Protein AF-A0A1H9IJV4-F1 (afdb_monomer)

Radius of gyration: 13.91 Å; Cα contacts (8 Å, |Δi|>4): 105; chains: 1; bounding box: 34×21×38 Å

Sequence (81 aa):
MKIRKANYSDTEGIAKVHVDSWRTTYKGIIPNNFLENLSYQKRNDLWVRNLSEENSYTFVAENYEGSIVGFISGNCNPGNL

pLDDT: mean 93.98, std 9.63, range [49.28, 98.62]

InterPro domains:
  IPR016181 Acyl-CoA N-acyltransferase [SSF55729] (1-77)

Secondary structure (DSSP, 8-state):
-EEEE--GGGHHHHHHHHHHHHHHHTBTTB-HHHHHT--HHHHHHHHHHHHH-TTEEEEEEE-TTS-EEEEEEEE--TT--

Solvent-accessible surface area (backbone atoms only — not comparable to full-atom values): 4724 Å² total; per-residue (Å²): 111,47,78,46,77,59,56,82,88,44,22,60,36,51,15,45,44,52,50,55,49,48,44,61,75,37,56,91,78,48,62,62,73,60,49,68,66,57,48,50,67,66,36,20,60,48,39,54,52,52,72,67,39,90,51,45,50,44,34,31,33,28,48,89,87,72,45,51,75,44,70,50,75,50,68,69,70,88,87,82,124

Structure (mmCIF, N/CA/C/O backbone):
data_AF-A0A1H9IJV4-F1
#
_entry.id   AF-A0A1H9IJV4-F1
#
loop_
_atom_site.group_PDB
_atom_site.id
_atom_site.type_symbol
_atom_site.label_atom_id
_atom_site.label_alt_id
_atom_site.label_comp_id
_atom_site.label_asym_id
_atom_site.label_entity_id
_atom_site.label_seq_id
_atom_site.pdbx_PDB_ins_code
_atom_site.Cartn_x
_atom_site.Cartn_y
_atom_site.Cartn_z
_atom_site.occupancy
_atom_site.B_iso_or_equiv
_atom_site.auth_seq_id
_atom_site.auth_comp_id
_atom_site.auth_asym_id
_atom_site.auth_atom_id
_atom_site.pdbx_PDB_model_num
ATOM 1 N N . MET A 1 1 ? 14.867 11.145 -1.331 1.00 90.12 1 MET A N 1
ATOM 2 C CA . MET A 1 1 ? 13.478 10.683 -1.489 1.00 90.12 1 MET A CA 1
ATOM 3 C C . MET A 1 1 ? 13.209 10.562 -2.972 1.00 90.12 1 MET A C 1
ATOM 5 O O . MET A 1 1 ? 13.562 11.483 -3.704 1.00 90.12 1 MET A O 1
ATOM 9 N N . LYS A 1 2 ? 12.671 9.428 -3.421 1.00 96.81 2 LYS A N 1
ATOM 10 C CA . LYS A 1 2 ? 12.445 9.142 -4.843 1.00 96.81 2 LYS A CA 1
ATOM 11 C C . LYS A 1 2 ? 11.025 8.632 -5.050 1.00 96.81 2 LYS A C 1
ATOM 13 O O . LYS A 1 2 ? 10.560 7.802 -4.278 1.00 96.81 2 LYS A O 1
ATOM 18 N N . ILE A 1 3 ? 10.369 9.104 -6.107 1.00 98.25 3 ILE A N 1
ATOM 19 C CA . ILE A 1 3 ? 9.114 8.530 -6.600 1.00 98.25 3 ILE A CA 1
ATOM 20 C C . ILE A 1 3 ? 9.446 7.663 -7.812 1.00 98.25 3 ILE A C 1
ATOM 22 O O . ILE A 1 3 ? 10.198 8.088 -8.692 1.00 98.25 3 ILE A O 1
ATOM 26 N N . ARG A 1 4 ? 8.927 6.436 -7.853 1.00 97.88 4 ARG A N 1
ATOM 27 C CA . ARG A 1 4 ? 9.146 5.502 -8.967 1.00 97.88 4 ARG A CA 1
ATOM 28 C C . ARG A 1 4 ? 7.966 4.557 -9.146 1.00 97.88 4 ARG A C 1
ATOM 30 O O . ARG A 1 4 ? 7.157 4.398 -8.234 1.00 97.88 4 ARG A O 1
ATOM 37 N N . LYS A 1 5 ? 7.888 3.915 -10.314 1.00 96.94 5 LYS A N 1
ATOM 38 C CA . LYS A 1 5 ? 6.930 2.829 -10.549 1.00 96.94 5 LYS A CA 1
ATOM 39 C C . LYS A 1 5 ? 7.170 1.714 -9.523 1.00 96.94 5 LYS A C 1
ATOM 41 O O . LYS A 1 5 ? 8.326 1.386 -9.227 1.00 96.94 5 LYS A O 1
ATOM 46 N N . ALA A 1 6 ? 6.081 1.188 -8.975 1.00 97.50 6 ALA A N 1
ATOM 47 C CA . ALA A 1 6 ? 6.125 0.049 -8.074 1.00 97.50 6 ALA A CA 1
ATOM 48 C C . ALA A 1 6 ? 6.537 -1.218 -8.834 1.00 97.50 6 ALA A C 1
ATOM 50 O O . ALA A 1 6 ? 6.225 -1.383 -10.016 1.00 97.50 6 ALA A O 1
ATOM 51 N N . ASN A 1 7 ? 7.220 -2.119 -8.145 1.00 95.56 7 ASN A N 1
ATOM 52 C CA . ASN A 1 7 ? 7.505 -3.469 -8.602 1.00 95.56 7 ASN A CA 1
ATOM 53 C C . ASN A 1 7 ? 7.129 -4.479 -7.500 1.00 95.56 7 ASN A C 1
ATOM 55 O O . ASN A 1 7 ? 6.748 -4.096 -6.393 1.00 95.56 7 ASN A O 1
ATOM 59 N N . TYR A 1 8 ? 7.229 -5.775 -7.798 1.00 96.12 8 TYR A N 1
ATOM 60 C CA . TYR A 1 8 ? 6.796 -6.826 -6.875 1.00 96.12 8 TYR A CA 1
ATOM 61 C C . TYR A 1 8 ? 7.538 -6.843 -5.532 1.00 96.12 8 TYR A C 1
ATOM 63 O O . TYR A 1 8 ? 6.941 -7.252 -4.545 1.00 96.12 8 TYR A O 1
ATOM 71 N N . SER A 1 9 ? 8.790 -6.377 -5.442 1.00 96.88 9 SER A N 1
ATOM 72 C CA . SER A 1 9 ? 9.485 -6.312 -4.148 1.00 96.88 9 SER A CA 1
ATOM 73 C C . SER A 1 9 ? 8.963 -5.196 -3.241 1.00 96.88 9 SER A C 1
ATOM 75 O O . SER A 1 9 ? 9.289 -5.169 -2.060 1.00 96.88 9 SER A O 1
ATOM 77 N N . ASP A 1 10 ? 8.152 -4.271 -3.763 1.00 97.88 10 ASP A N 1
ATOM 78 C CA . ASP A 1 10 ? 7.592 -3.172 -2.974 1.00 97.88 10 ASP A CA 1
ATOM 79 C C . ASP A 1 10 ? 6.302 -3.564 -2.235 1.00 97.88 10 ASP A C 1
ATOM 81 O O . ASP A 1 10 ? 5.850 -2.813 -1.368 1.00 97.88 10 ASP A O 1
ATOM 85 N N . THR A 1 11 ? 5.678 -4.703 -2.562 1.00 97.94 11 THR A N 1
ATOM 86 C CA . THR A 1 11 ? 4.318 -5.042 -2.099 1.00 97.94 11 THR A CA 1
ATOM 87 C C . THR A 1 11 ? 4.205 -5.117 -0.582 1.00 97.94 11 THR A C 1
ATOM 89 O O . THR A 1 11 ? 3.199 -4.672 -0.031 1.00 97.94 11 THR A O 1
ATOM 92 N N . GLU A 1 12 ? 5.243 -5.598 0.105 1.00 98.38 12 GLU A N 1
ATOM 93 C CA . GLU A 1 12 ? 5.273 -5.647 1.570 1.00 98.38 12 GLU A CA 1
ATOM 94 C C . GLU A 1 12 ? 5.297 -4.239 2.176 1.00 98.38 12 GLU A C 1
ATOM 96 O O . GLU A 1 12 ? 4.530 -3.932 3.094 1.00 98.38 12 GLU A O 1
ATOM 101 N N . GLY A 1 13 ? 6.122 -3.349 1.616 1.00 98.50 13 GLY A N 1
ATOM 102 C CA . GLY A 1 13 ? 6.196 -1.948 2.025 1.00 98.50 13 GLY A CA 1
ATOM 103 C C . GLY A 1 13 ? 4.882 -1.206 1.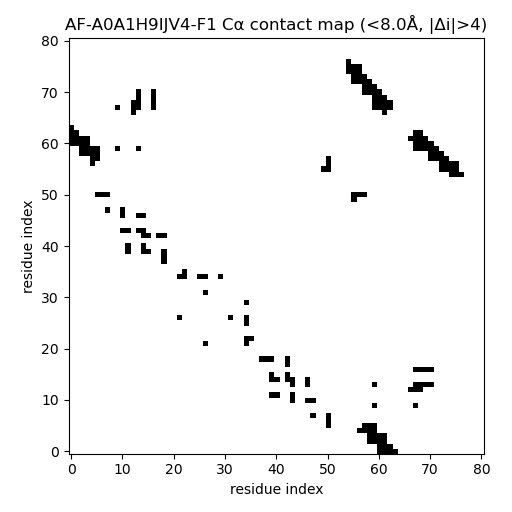772 1.00 98.50 13 GLY A C 1
ATOM 104 O O . GLY A 1 13 ? 4.373 -0.514 2.655 1.00 98.50 13 GLY A O 1
ATOM 105 N N . ILE A 1 14 ? 4.273 -1.416 0.603 1.00 98.50 14 ILE A N 1
ATOM 106 C CA . ILE A 1 14 ? 2.958 -0.863 0.256 1.00 98.50 14 ILE A CA 1
ATOM 107 C C . ILE A 1 14 ? 1.882 -1.384 1.222 1.00 98.50 14 ILE A C 1
ATOM 109 O O . ILE A 1 14 ? 1.068 -0.606 1.723 1.00 98.50 14 ILE A O 1
ATOM 113 N N . ALA A 1 15 ? 1.875 -2.685 1.520 1.00 98.56 15 ALA A N 1
ATOM 114 C CA . ALA A 1 15 ? 0.921 -3.297 2.440 1.00 98.56 15 ALA A CA 1
ATOM 115 C C . ALA A 1 15 ? 1.037 -2.724 3.855 1.00 98.56 15 ALA A C 1
ATOM 117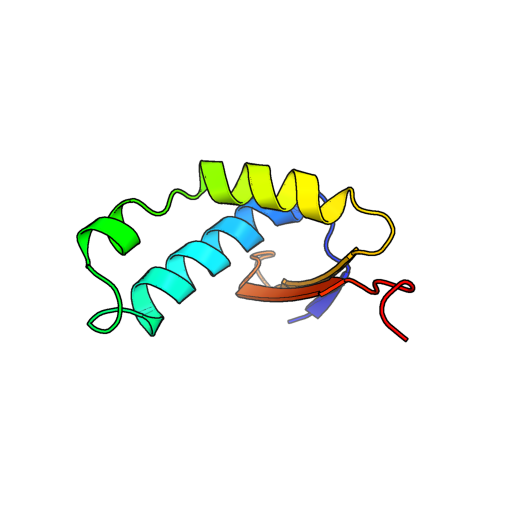 O O . ALA A 1 15 ? 0.013 -2.442 4.486 1.00 98.56 15 ALA A O 1
ATOM 118 N N . LYS A 1 16 ? 2.268 -2.509 4.332 1.00 98.56 16 LYS A N 1
ATOM 119 C CA . LYS A 1 16 ? 2.531 -1.863 5.616 1.00 98.56 16 LYS A CA 1
ATOM 120 C C . LYS A 1 16 ? 1.978 -0.442 5.649 1.00 98.56 16 LYS A C 1
ATOM 122 O O . LYS A 1 16 ? 1.158 -0.146 6.515 1.00 98.56 16 LYS A O 1
ATOM 127 N N . VAL A 1 17 ? 2.357 0.394 4.678 1.00 98.50 17 VAL A N 1
ATOM 128 C CA . VAL A 1 17 ? 1.868 1.778 4.574 1.00 98.50 17 VAL A CA 1
ATOM 129 C C . VAL A 1 17 ? 0.341 1.807 4.524 1.00 98.50 17 VAL A C 1
ATOM 131 O O . VAL A 1 17 ? -0.279 2.545 5.279 1.00 98.50 17 VAL A O 1
ATOM 134 N N . HIS A 1 18 ? -0.288 0.953 3.711 1.00 98.25 18 HIS A N 1
ATOM 135 C CA . HIS A 1 18 ? -1.746 0.878 3.602 1.00 98.25 18 HIS A CA 1
ATOM 136 C C . HIS A 1 18 ? -2.408 0.604 4.961 1.00 98.25 18 HIS A C 1
ATOM 138 O O . HIS A 1 18 ? -3.320 1.329 5.361 1.00 98.25 18 HIS A O 1
ATOM 144 N N . VAL A 1 19 ? -1.979 -0.444 5.669 1.00 98.38 19 VAL A N 1
ATOM 145 C CA . VAL A 1 19 ? -2.586 -0.837 6.951 1.00 98.38 19 VAL A CA 1
ATOM 146 C C . VAL A 1 19 ? -2.337 0.219 8.030 1.00 98.38 19 VAL A C 1
ATOM 148 O O . VAL A 1 19 ? -3.273 0.570 8.751 1.00 98.38 19 VAL A O 1
ATOM 151 N N . ASP A 1 20 ? -1.118 0.752 8.122 1.00 98.31 20 ASP A N 1
ATOM 152 C CA . ASP A 1 20 ? -0.751 1.757 9.126 1.00 98.31 20 ASP A CA 1
ATOM 153 C C . ASP A 1 20 ? -1.509 3.073 8.908 1.00 98.31 20 ASP A C 1
ATOM 155 O O . ASP A 1 20 ? -2.074 3.633 9.855 1.00 98.31 20 ASP A O 1
ATOM 159 N N . SER A 1 21 ? -1.612 3.533 7.657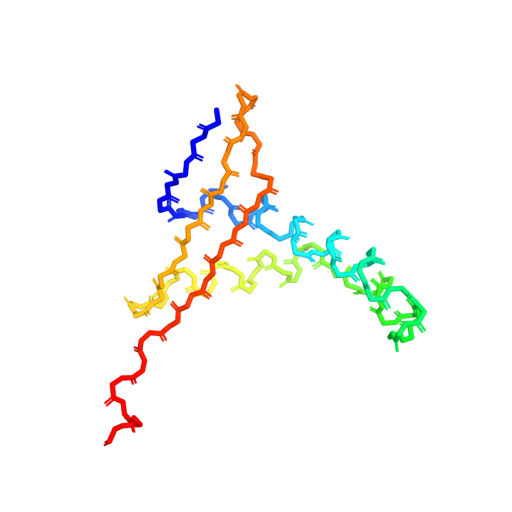 1.00 98.06 21 SER A N 1
ATOM 160 C CA . SER A 1 21 ? -2.426 4.698 7.304 1.00 98.06 21 SER A CA 1
ATOM 161 C C . SER A 1 21 ? -3.899 4.472 7.639 1.00 98.06 21 SER A C 1
ATOM 163 O O . SER A 1 21 ? -4.519 5.328 8.257 1.00 98.06 21 SER A O 1
ATOM 165 N N . TRP A 1 22 ? -4.472 3.305 7.334 1.00 98.12 22 TRP A N 1
ATOM 166 C CA . TRP A 1 22 ? -5.87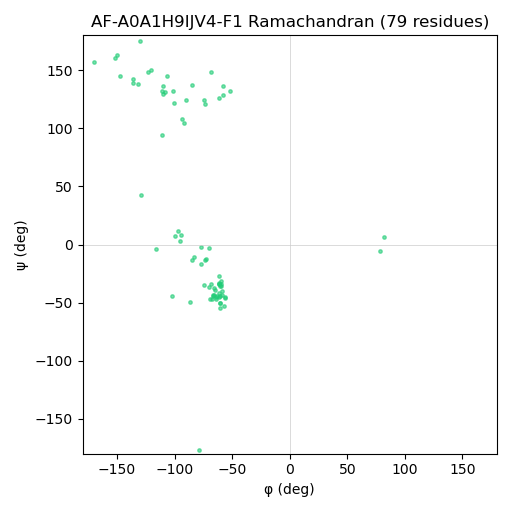8 3.042 7.660 1.00 98.12 22 TRP A CA 1
ATOM 167 C C . TRP A 1 22 ? -6.155 3.032 9.163 1.00 98.12 22 TRP A C 1
ATOM 169 O O . TRP A 1 22 ? -7.121 3.645 9.618 1.00 98.12 22 TRP A O 1
ATOM 179 N N . ARG A 1 23 ? -5.306 2.360 9.946 1.00 98.06 23 ARG A N 1
ATOM 180 C CA . ARG A 1 23 ? -5.450 2.285 11.407 1.00 98.06 23 ARG A CA 1
ATOM 181 C C . ARG A 1 23 ? -5.361 3.648 12.078 1.00 98.06 23 ARG A C 1
ATOM 183 O O . ARG A 1 23 ? -6.009 3.856 13.098 1.00 98.06 23 ARG A O 1
ATOM 190 N N . THR A 1 24 ? -4.553 4.553 11.535 1.00 97.50 24 THR A N 1
ATOM 191 C CA . THR A 1 24 ? -4.349 5.888 12.107 1.00 97.50 24 THR A CA 1
ATOM 192 C C . THR A 1 24 ? -5.393 6.884 11.612 1.00 97.50 24 THR A C 1
ATOM 194 O O . THR A 1 24 ? -6.033 7.538 12.430 1.00 97.50 24 THR A O 1
ATOM 197 N N . THR A 1 25 ? -5.622 6.965 10.300 1.00 97.81 25 THR A N 1
ATOM 198 C CA . THR A 1 25 ? -6.522 7.947 9.681 1.00 97.81 25 THR A CA 1
ATOM 199 C C . THR A 1 25 ? -7.994 7.685 9.993 1.00 97.81 25 THR A C 1
ATOM 201 O O . THR A 1 25 ? -8.746 8.634 10.191 1.00 97.81 25 THR A O 1
ATOM 204 N N . TYR A 1 26 ? -8.417 6.418 10.067 1.00 97.75 26 TYR A N 1
ATOM 205 C CA . TYR A 1 26 ? -9.827 6.064 10.275 1.00 97.75 26 TYR A CA 1
ATOM 206 C C . TYR A 1 26 ? -10.180 5.696 11.719 1.00 97.75 26 TYR A C 1
ATOM 208 O O . TYR A 1 26 ? -11.309 5.275 11.991 1.00 97.75 26 TYR A O 1
ATOM 216 N N . LYS A 1 27 ? -9.248 5.861 12.664 1.00 97.38 27 LYS A N 1
ATOM 217 C CA . LYS A 1 27 ? -9.513 5.640 14.089 1.00 97.38 27 LYS A CA 1
ATOM 218 C C . LYS A 1 27 ? -10.657 6.539 14.563 1.00 97.38 27 LYS A C 1
ATOM 220 O O . LYS A 1 27 ? -10.631 7.745 14.352 1.00 97.38 27 LYS A O 1
ATOM 225 N N . GLY A 1 28 ? -11.656 5.947 15.218 1.00 97.19 28 GLY A N 1
ATOM 226 C CA . GLY A 1 28 ? -12.848 6.668 15.684 1.00 97.19 28 GLY A CA 1
ATOM 227 C C . GLY A 1 28 ? -13.895 6.952 14.599 1.00 97.19 28 GLY A C 1
ATOM 228 O O . GLY A 1 28 ? -14.976 7.423 14.933 1.00 97.19 28 GLY A O 1
ATOM 229 N N . ILE A 1 29 ? -13.606 6.633 13.331 1.00 98.12 29 ILE A N 1
ATOM 230 C CA . ILE A 1 29 ? -14.559 6.695 12.211 1.00 98.12 29 ILE A CA 1
ATOM 231 C C . ILE A 1 29 ? -15.047 5.281 11.869 1.00 98.12 29 ILE A C 1
ATOM 233 O O . ILE A 1 29 ? -16.239 5.050 11.686 1.00 98.12 29 ILE A O 1
ATOM 237 N N . ILE A 1 30 ? -14.121 4.323 11.811 1.00 97.62 30 ILE A N 1
ATOM 238 C CA . ILE A 1 30 ? -14.385 2.905 11.542 1.00 97.62 30 ILE A CA 1
ATOM 239 C C . ILE A 1 30 ? -14.230 2.104 12.847 1.00 97.62 30 ILE A C 1
ATOM 241 O O . ILE A 1 30 ? -13.356 2.440 13.653 1.00 97.62 30 ILE A O 1
ATOM 245 N N . PRO A 1 31 ? -15.035 1.043 13.080 1.00 98.19 31 PRO A N 1
ATOM 246 C CA . PRO A 1 31 ? -14.913 0.207 14.272 1.00 98.19 31 PRO A CA 1
ATOM 247 C C . PRO A 1 31 ? -13.486 -0.300 14.510 1.00 98.19 31 PRO A C 1
ATOM 249 O O . PRO A 1 31 ? -12.840 -0.837 13.608 1.00 98.19 31 PR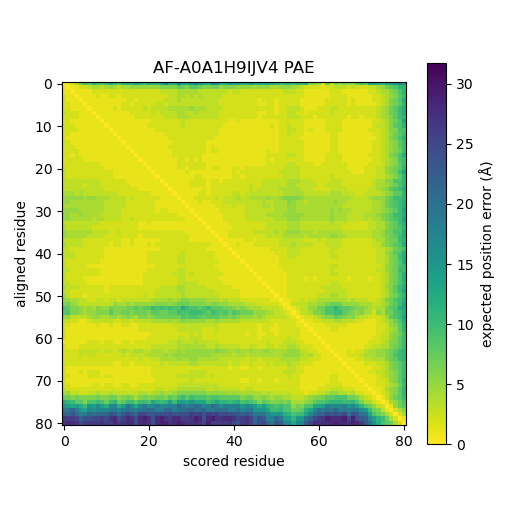O A O 1
ATOM 252 N N . ASN A 1 32 ? -13.006 -0.170 15.750 1.00 96.88 32 ASN A N 1
ATOM 253 C CA . ASN A 1 32 ? -11.629 -0.530 16.104 1.00 96.88 32 ASN A CA 1
ATOM 254 C C . ASN A 1 32 ? -11.317 -2.000 15.808 1.00 96.88 32 ASN A C 1
ATOM 256 O O . ASN A 1 32 ? -10.257 -2.294 15.266 1.00 96.88 32 ASN A O 1
ATOM 260 N N . ASN A 1 33 ? -12.261 -2.911 16.071 1.00 97.44 33 ASN A N 1
ATOM 261 C CA . ASN A 1 33 ? -12.085 -4.333 15.777 1.00 97.44 33 ASN A CA 1
ATOM 262 C C . ASN A 1 33 ? -11.828 -4.585 14.282 1.00 97.44 33 ASN A C 1
ATOM 264 O O . ASN A 1 33 ? -11.074 -5.487 13.932 1.00 97.44 33 ASN A O 1
ATOM 268 N N . PHE A 1 34 ? -12.420 -3.797 13.383 1.00 97.56 34 PHE A N 1
ATOM 269 C CA . PHE A 1 34 ? -12.148 -3.906 11.954 1.00 97.56 34 PHE A CA 1
ATOM 270 C C . PHE A 1 34 ? -10.725 -3.432 11.627 1.00 97.56 34 PHE A C 1
ATOM 272 O O . PHE A 1 34 ? -9.992 -4.133 10.930 1.00 97.56 34 PHE A O 1
ATOM 279 N N . LEU A 1 35 ? -10.312 -2.276 12.161 1.00 97.75 35 LEU A N 1
ATOM 280 C CA . LEU A 1 35 ? -8.979 -1.701 11.934 1.00 97.75 35 LEU A CA 1
ATOM 281 C C . LEU A 1 35 ? -7.853 -2.577 12.511 1.00 97.75 35 LEU A C 1
ATOM 283 O O . LEU A 1 35 ? -6.802 -2.741 11.886 1.00 97.75 35 LEU A O 1
ATOM 287 N N . GLU A 1 36 ? -8.067 -3.173 13.681 1.00 96.06 36 GLU A N 1
ATOM 288 C CA . GLU A 1 36 ? -7.125 -4.095 14.323 1.00 96.06 36 GLU A CA 1
ATOM 289 C C . GLU A 1 36 ? -6.958 -5.381 13.508 1.00 96.06 36 GLU A C 1
ATOM 291 O O . GLU A 1 36 ? -5.833 -5.850 13.329 1.00 96.06 36 GLU A O 1
ATOM 296 N N . ASN A 1 37 ? -8.045 -5.880 12.910 1.00 97.62 37 ASN A N 1
ATOM 297 C CA . ASN A 1 37 ? -8.042 -7.077 12.067 1.00 97.62 37 ASN A CA 1
ATOM 298 C C . ASN A 1 37 ? -7.491 -6.860 10.643 1.00 97.62 37 ASN A C 1
ATOM 300 O O . ASN A 1 37 ? -7.388 -7.822 9.872 1.00 97.62 37 ASN A O 1
ATOM 304 N N . LEU A 1 38 ? -7.107 -5.634 10.266 1.00 97.56 38 LEU A N 1
ATOM 305 C CA . LEU A 1 38 ? -6.354 -5.406 9.032 1.00 97.56 38 LEU A CA 1
ATOM 306 C C . LEU A 1 38 ? -5.010 -6.147 9.099 1.00 97.56 38 LEU A C 1
ATOM 308 O O . LEU A 1 38 ? -4.223 -5.969 10.024 1.00 97.56 38 LEU A O 1
ATOM 312 N N . SER A 1 39 ? -4.737 -6.977 8.094 1.00 98.12 39 SER A N 1
ATOM 313 C CA . SER A 1 39 ? -3.544 -7.825 8.041 1.00 98.12 39 SER A CA 1
ATOM 314 C C . SER A 1 39 ? -2.583 -7.338 6.966 1.00 98.12 39 SER A C 1
ATOM 316 O O . SER A 1 39 ? -2.979 -7.188 5.807 1.00 98.12 39 SER A O 1
ATOM 318 N N . TYR A 1 40 ? -1.311 -7.157 7.335 1.00 98.25 40 TYR A N 1
ATOM 319 C CA . TYR A 1 40 ? -0.249 -6.857 6.373 1.00 98.25 40 TYR A CA 1
ATOM 320 C C . TYR A 1 40 ? -0.133 -7.957 5.319 1.00 98.25 40 TYR A C 1
ATOM 322 O O . TYR A 1 40 ? -0.087 -7.644 4.140 1.00 98.25 40 TYR A O 1
ATOM 330 N N . GLN A 1 41 ? -0.183 -9.231 5.719 1.00 98.19 41 GLN A N 1
ATOM 331 C CA . GLN A 1 41 ? -0.099 -10.362 4.793 1.00 98.19 41 GLN A CA 1
ATOM 332 C C . GLN A 1 41 ? -1.240 -10.338 3.769 1.00 98.19 41 GLN A C 1
ATOM 334 O O . GLN A 1 41 ? -0.993 -10.343 2.569 1.00 98.19 41 GLN A O 1
ATOM 339 N N . LYS A 1 42 ? -2.494 -10.192 4.223 1.0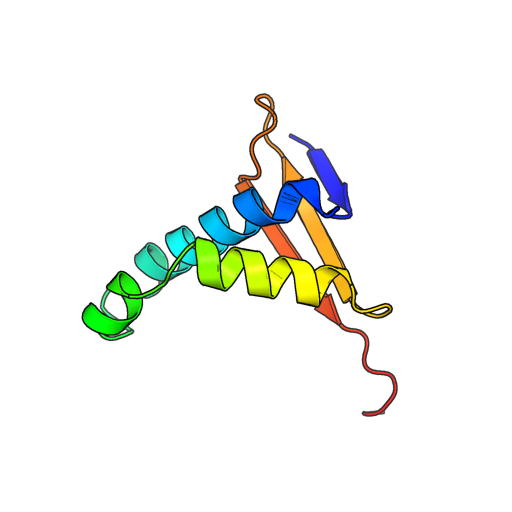0 97.81 42 LYS A N 1
ATOM 340 C CA . LYS A 1 42 ? -3.646 -10.115 3.305 1.00 97.81 42 LYS A CA 1
ATOM 341 C C . LYS A 1 42 ? -3.551 -8.917 2.356 1.00 97.81 42 LYS A C 1
ATOM 343 O O . LYS A 1 42 ? -4.019 -8.996 1.221 1.00 97.81 42 LYS A O 1
ATOM 348 N N . ARG A 1 43 ? -2.988 -7.792 2.815 1.00 97.75 43 ARG A N 1
ATOM 349 C CA . ARG A 1 43 ? -2.750 -6.622 1.958 1.00 97.75 43 ARG A CA 1
ATOM 350 C C . ARG A 1 43 ? -1.575 -6.822 1.011 1.00 97.75 43 ARG A C 1
ATOM 352 O O . ARG A 1 43 ? -1.684 -6.378 -0.123 1.00 97.75 43 ARG A O 1
ATOM 359 N N . ASN A 1 44 ? -0.526 -7.527 1.414 1.00 98.12 44 ASN A N 1
ATOM 360 C CA . ASN A 1 44 ? 0.570 -7.905 0.531 1.00 98.12 44 ASN A CA 1
ATOM 361 C C . ASN A 1 44 ? 0.055 -8.768 -0.626 1.00 98.12 44 ASN A C 1
ATOM 363 O O . ASN A 1 44 ? 0.249 -8.406 -1.781 1.00 98.12 44 ASN A O 1
ATOM 367 N N . ASP A 1 45 ? -0.714 -9.820 -0.331 1.00 97.69 45 ASP A N 1
ATOM 368 C CA . ASP A 1 45 ? -1.294 -10.702 -1.354 1.00 97.69 45 ASP A CA 1
ATOM 369 C C . ASP A 1 45 ? -2.219 -9.943 -2.317 1.00 97.69 45 ASP A C 1
ATOM 371 O O . ASP A 1 45 ? -2.281 -10.237 -3.511 1.00 97.69 45 ASP A O 1
ATOM 375 N N . LEU A 1 46 ? -2.952 -8.951 -1.802 1.00 96.00 46 LEU A N 1
ATOM 376 C CA . LEU A 1 46 ? -3.755 -8.054 -2.629 1.00 96.00 46 LEU A CA 1
ATOM 377 C C . LEU A 1 46 ? -2.874 -7.220 -3.565 1.00 96.00 46 LEU A C 1
ATOM 379 O O . LEU 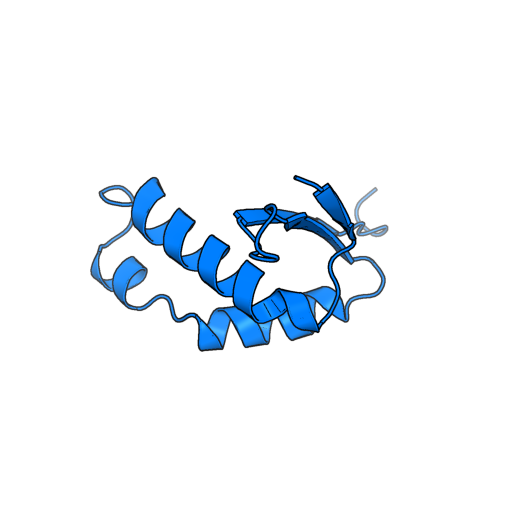A 1 46 ? -3.176 -7.138 -4.749 1.00 96.00 46 LEU A O 1
ATOM 383 N N . TRP A 1 47 ? -1.792 -6.626 -3.064 1.00 97.00 47 TRP A N 1
ATOM 384 C CA . TRP A 1 47 ? -0.904 -5.798 -3.880 1.00 97.00 47 TRP A CA 1
ATOM 385 C C . TRP A 1 47 ? -0.121 -6.597 -4.914 1.00 97.00 47 TRP A C 1
ATOM 387 O O . TRP A 1 47 ? 0.047 -6.111 -6.027 1.00 97.00 47 TRP A O 1
ATOM 397 N N . VAL A 1 48 ? 0.268 -7.836 -4.606 1.00 96.25 48 VAL A N 1
ATOM 398 C CA . VAL A 1 48 ? 0.837 -8.758 -5.599 1.00 96.25 48 VAL A CA 1
ATOM 399 C C . VAL A 1 48 ? -0.124 -8.934 -6.779 1.00 96.25 48 VAL A C 1
ATOM 401 O O . VAL A 1 48 ? 0.296 -8.823 -7.928 1.00 96.25 48 VAL A O 1
ATOM 404 N N . ARG A 1 49 ? -1.424 -9.131 -6.515 1.00 93.62 49 ARG A N 1
ATOM 405 C CA . ARG A 1 49 ? -2.440 -9.2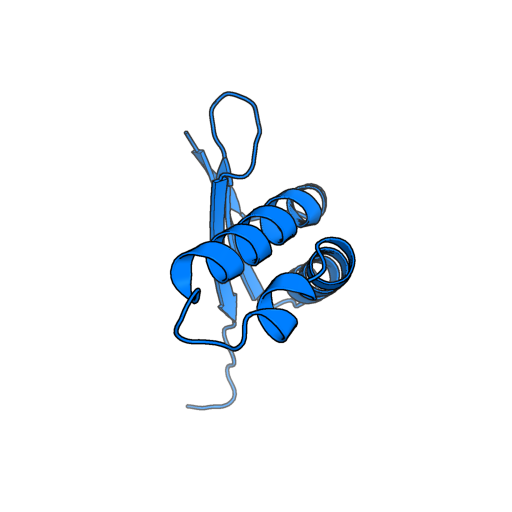26 -7.577 1.00 93.62 49 ARG A CA 1
ATOM 406 C C . ARG A 1 49 ? -2.643 -7.899 -8.308 1.00 93.62 49 ARG A C 1
ATOM 408 O O . ARG A 1 49 ? -2.600 -7.882 -9.532 1.00 93.62 49 ARG A O 1
ATOM 415 N N . ASN A 1 50 ? -2.782 -6.788 -7.588 1.00 92.81 50 ASN A N 1
ATOM 416 C CA . ASN A 1 50 ? -3.018 -5.477 -8.201 1.00 92.81 50 ASN A CA 1
ATOM 417 C C . ASN A 1 50 ? -1.864 -5.035 -9.116 1.00 92.81 50 ASN A C 1
ATOM 419 O O . ASN A 1 50 ? -2.101 -4.353 -10.107 1.00 92.81 50 ASN A O 1
ATOM 423 N N . LEU A 1 51 ? -0.617 -5.399 -8.795 1.00 93.94 51 LEU A N 1
ATOM 424 C CA . LEU A 1 51 ? 0.545 -5.098 -9.640 1.00 93.94 51 LEU A CA 1
ATOM 425 C C . LEU A 1 51 ? 0.661 -6.011 -10.869 1.00 93.94 51 LEU A C 1
ATOM 427 O O . LEU A 1 51 ? 1.392 -5.671 -11.797 1.00 93.94 51 LEU A O 1
ATOM 431 N N . SER A 1 52 ? -0.043 -7.147 -10.888 1.00 90.69 52 SER A N 1
ATOM 432 C CA . SER A 1 52 ? -0.113 -8.026 -12.064 1.00 90.69 52 SER A CA 1
ATOM 433 C C . SER A 1 52 ? -1.151 -7.592 -13.102 1.00 90.69 52 SER A C 1
ATOM 435 O O . SER A 1 52 ? -1.152 -8.112 -14.215 1.00 90.69 52 SER A O 1
ATOM 437 N N . GLU A 1 53 ? -2.025 -6.640 -12.769 1.00 89.56 53 GLU A N 1
ATOM 438 C CA . GLU A 1 53 ? -3.012 -6.104 -13.705 1.00 89.56 53 GLU A CA 1
ATOM 439 C C . GLU A 1 53 ? -2.337 -5.176 -14.726 1.00 89.56 53 GLU A C 1
ATOM 441 O O . GLU A 1 53 ? -1.707 -4.184 -14.360 1.00 89.56 53 GLU A O 1
ATOM 446 N N . GLU A 1 54 ? -2.503 -5.455 -16.022 1.00 84.19 54 GLU A N 1
ATOM 447 C CA . GLU A 1 54 ? -1.837 -4.702 -17.102 1.00 84.19 54 GLU A CA 1
ATOM 448 C C . GLU A 1 54 ? -2.181 -3.202 -17.112 1.00 84.19 54 GLU A C 1
ATOM 450 O O . GLU A 1 54 ? -1.337 -2.373 -17.453 1.00 84.19 54 GLU A O 1
ATOM 455 N N . ASN A 1 55 ? -3.397 -2.845 -16.689 1.00 86.06 55 ASN A N 1
ATOM 456 C CA . ASN A 1 55 ? -3.894 -1.465 -16.673 1.00 86.06 55 ASN A CA 1
ATOM 457 C C . ASN A 1 55 ? -3.749 -0.771 -15.309 1.00 86.06 55 ASN A C 1
ATOM 459 O O . ASN A 1 55 ? -4.343 0.291 -15.093 1.00 86.06 55 ASN A O 1
ATOM 463 N N . SER A 1 56 ? -2.990 -1.371 -14.389 1.00 87.12 56 SER A N 1
ATOM 464 C CA . SER A 1 56 ? -2.709 -0.811 -13.071 1.00 87.12 56 SER A CA 1
ATOM 465 C C . SER A 1 56 ? -1.454 0.059 -13.093 1.00 87.12 56 SER A C 1
ATOM 467 O O . SER A 1 56 ? -0.357 -0.354 -13.481 1.00 87.12 56 SER A O 1
ATOM 469 N N . TYR A 1 57 ? -1.617 1.303 -12.652 1.00 93.81 57 TYR A N 1
ATOM 470 C CA . TYR A 1 57 ? -0.550 2.283 -12.509 1.00 93.81 57 TYR A CA 1
ATOM 471 C C . TYR A 1 57 ? -0.311 2.544 -11.029 1.00 93.81 57 TYR A C 1
ATOM 473 O O . TYR A 1 57 ? -0.956 3.397 -10.416 1.00 93.81 57 TYR A O 1
ATOM 481 N N . THR A 1 58 ? 0.647 1.818 -10.458 1.00 96.88 58 THR A N 1
ATOM 482 C CA . THR A 1 58 ? 1.080 2.012 -9.073 1.00 96.88 58 THR A CA 1
ATOM 483 C C . THR A 1 58 ? 2.466 2.653 -9.013 1.00 96.88 58 THR A C 1
ATOM 485 O O . THR A 1 58 ? 3.416 2.206 -9.662 1.00 96.88 58 THR A O 1
ATOM 488 N N . PHE A 1 59 ? 2.595 3.695 -8.195 1.00 98.00 59 PHE A N 1
ATOM 489 C CA . PHE A 1 59 ? 3.855 4.370 -7.885 1.00 98.00 59 PHE A CA 1
ATOM 490 C C . PHE A 1 59 ? 4.091 4.367 -6.380 1.00 98.00 59 PHE A C 1
ATOM 492 O O . PHE A 1 59 ? 3.145 4.438 -5.597 1.00 98.00 59 PHE A O 1
ATOM 499 N N . VAL A 1 60 ? 5.361 4.327 -5.986 1.00 98.62 60 VAL A N 1
ATOM 500 C CA . VAL A 1 60 ? 5.802 4.373 -4.590 1.00 98.62 60 VAL A CA 1
ATOM 501 C C . VAL A 1 60 ? 6.709 5.567 -4.336 1.00 98.62 60 VAL A C 1
ATOM 503 O O . VAL A 1 60 ? 7.448 6.001 -5.224 1.00 98.62 60 VAL A O 1
ATOM 506 N N . ALA A 1 61 ? 6.666 6.067 -3.105 1.00 98.62 61 ALA A N 1
ATOM 507 C CA . ALA A 1 61 ? 7.652 6.976 -2.545 1.00 98.62 61 ALA A CA 1
ATOM 508 C C . ALA A 1 61 ? 8.609 6.182 -1.646 1.00 98.62 61 ALA A C 1
ATOM 510 O O . ALA A 1 61 ? 8.183 5.547 -0.680 1.00 98.62 61 ALA A O 1
ATOM 511 N N . GLU A 1 62 ? 9.897 6.239 -1.965 1.00 98.44 62 GLU A N 1
ATOM 512 C CA . GLU A 1 62 ? 10.975 5.564 -1.244 1.00 98.44 62 GLU A CA 1
ATOM 513 C C . GLU A 1 62 ? 11.846 6.603 -0.521 1.00 98.44 62 GLU A C 1
ATOM 515 O O . GLU A 1 62 ? 12.238 7.637 -1.095 1.00 98.44 62 GLU A O 1
ATOM 520 N N . ASN A 1 63 ? 12.123 6.357 0.761 1.00 97.94 63 ASN A N 1
ATOM 521 C CA . ASN A 1 63 ? 13.013 7.197 1.560 1.00 97.94 63 ASN A CA 1
ATOM 522 C C . ASN A 1 63 ? 14.500 6.889 1.253 1.00 97.94 63 ASN A C 1
ATOM 524 O O . ASN A 1 63 ? 14.818 6.114 0.358 1.00 97.94 63 ASN A O 1
ATOM 528 N N . TYR A 1 64 ? 15.436 7.536 1.953 1.00 96.75 64 TYR A N 1
ATOM 529 C CA . TYR A 1 64 ? 16.877 7.317 1.728 1.00 96.75 64 TYR A CA 1
ATOM 530 C C . TYR A 1 64 ? 17.397 5.971 2.262 1.00 96.75 64 TYR A C 1
ATOM 532 O O . TYR A 1 64 ? 18.499 5.570 1.911 1.00 96.75 64 TYR A O 1
ATOM 540 N N . GLU A 1 65 ? 16.607 5.282 3.085 1.00 96.56 65 GLU A N 1
ATOM 541 C CA . GLU A 1 65 ? 16.928 3.982 3.691 1.00 96.56 65 GLU A CA 1
ATOM 542 C C . GLU A 1 65 ? 16.357 2.810 2.874 1.00 96.56 65 GLU A C 1
ATOM 544 O O . GLU A 1 65 ? 16.446 1.660 3.291 1.00 96.56 65 GLU A O 1
ATOM 549 N N . GLY A 1 66 ? 15.730 3.092 1.728 1.00 94.88 66 GLY A N 1
ATOM 550 C CA . GLY A 1 66 ? 15.101 2.085 0.875 1.00 94.88 66 GLY A CA 1
ATOM 551 C C . GLY A 1 66 ? 13.698 1.655 1.313 1.00 94.88 66 GLY A C 1
ATOM 552 O O . GLY A 1 66 ? 13.119 0.740 0.734 1.00 94.88 66 GLY A O 1
ATOM 553 N N . SER A 1 67 ? 13.120 2.306 2.325 1.00 97.62 67 SER A N 1
ATOM 554 C CA . SER A 1 67 ? 11.782 1.977 2.819 1.00 97.62 67 SER A CA 1
ATOM 555 C C . SER A 1 67 ? 10.693 2.677 2.011 1.00 97.62 67 SER A C 1
ATOM 557 O O . SER A 1 67 ? 10.777 3.877 1.724 1.00 97.62 67 SER A O 1
ATOM 559 N N . ILE A 1 68 ? 9.624 1.940 1.706 1.00 98.50 68 ILE A N 1
ATOM 560 C CA . ILE A 1 68 ? 8.406 2.498 1.113 1.00 98.50 68 ILE A CA 1
ATOM 561 C C . ILE A 1 68 ? 7.643 3.273 2.186 1.00 98.50 68 ILE A C 1
ATOM 563 O O . ILE A 1 68 ? 7.244 2.713 3.204 1.00 98.50 68 ILE A O 1
ATOM 567 N N . VAL A 1 69 ? 7.433 4.566 1.945 1.00 98.25 69 VAL A N 1
ATOM 568 C CA . VAL A 1 69 ? 6.766 5.491 2.882 1.00 98.25 69 VAL A CA 1
ATOM 569 C C . VAL A 1 69 ? 5.456 6.059 2.337 1.00 98.25 69 VAL A C 1
ATOM 571 O O . VAL A 1 69 ? 4.751 6.785 3.030 1.00 98.25 69 VAL A O 1
ATOM 574 N N . GLY A 1 70 ? 5.115 5.731 1.094 1.00 98.19 70 GLY A N 1
ATOM 575 C CA . GLY A 1 70 ? 3.904 6.191 0.431 1.00 98.19 70 GLY A CA 1
ATOM 576 C C . GLY A 1 70 ? 3.683 5.447 -0.875 1.00 98.19 70 GLY A C 1
ATOM 577 O O . GLY A 1 70 ? 4.628 4.928 -1.470 1.00 98.19 70 GLY A O 1
ATOM 578 N N . PHE A 1 71 ? 2.438 5.408 -1.333 1.00 98.31 71 PHE A N 1
ATOM 579 C CA . PHE A 1 71 ? 2.097 4.884 -2.648 1.00 98.31 71 PHE A CA 1
ATOM 580 C C . PHE A 1 71 ? 0.837 5.562 -3.191 1.00 98.31 71 PHE A C 1
ATOM 582 O O . PHE A 1 71 ? 0.038 6.119 -2.439 1.00 98.31 71 PHE A O 1
ATOM 589 N N . ILE A 1 72 ? 0.656 5.477 -4.502 1.00 97.44 72 ILE A N 1
ATOM 590 C CA . ILE A 1 72 ? -0.582 5.816 -5.200 1.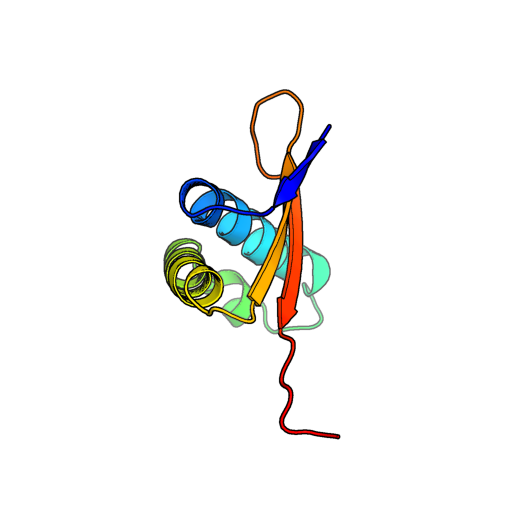00 97.44 72 ILE A CA 1
ATOM 591 C C . ILE A 1 72 ? -0.855 4.728 -6.230 1.00 97.44 72 ILE A C 1
ATOM 593 O O . ILE A 1 72 ? 0.080 4.204 -6.835 1.00 97.44 72 ILE A O 1
ATOM 597 N N . SER A 1 73 ? -2.123 4.378 -6.415 1.00 95.19 73 SER A N 1
ATOM 598 C CA . SER A 1 73 ? -2.544 3.413 -7.425 1.00 95.19 73 SER A CA 1
ATOM 599 C C . SER A 1 73 ? -3.781 3.919 -8.141 1.00 95.19 73 SER A C 1
ATOM 601 O O . SER A 1 73 ? -4.692 4.445 -7.502 1.00 95.19 73 SER A O 1
ATOM 603 N N . GLY A 1 74 ? -3.821 3.725 -9.451 1.00 93.06 74 GLY A N 1
ATOM 604 C CA . GLY A 1 74 ? -4.991 3.985 -10.275 1.00 93.06 74 GLY A CA 1
ATOM 605 C C . GLY A 1 74 ? -5.047 2.995 -11.426 1.00 93.06 74 GLY A C 1
ATOM 606 O O . GLY A 1 74 ? -4.009 2.611 -11.957 1.00 93.06 74 GLY A O 1
ATOM 607 N N . ASN A 1 75 ? -6.257 2.603 -11.809 1.00 87.19 75 ASN A N 1
ATOM 608 C CA . ASN A 1 75 ? -6.485 1.720 -12.945 1.00 87.19 75 ASN A CA 1
ATOM 609 C C . ASN A 1 75 ? -7.140 2.523 -14.070 1.00 87.19 75 ASN A C 1
ATOM 611 O O . ASN A 1 75 ? -8.067 3.297 -13.819 1.00 87.19 75 ASN A O 1
ATOM 615 N N . CYS A 1 76 ? -6.685 2.334 -15.306 1.00 79.56 76 CYS A N 1
ATOM 616 C CA . CYS A 1 76 ? -7.391 2.853 -16.474 1.00 79.56 76 CYS A CA 1
ATOM 617 C C . CYS A 1 76 ? -8.344 1.766 -16.983 1.00 79.56 76 CYS A C 1
ATOM 619 O O . CYS A 1 76 ? -7.901 0.787 -17.574 1.00 79.56 76 CYS A O 1
ATOM 621 N N . ASN A 1 77 ? -9.646 1.912 -16.724 1.00 73.62 77 ASN A N 1
ATOM 622 C CA . ASN A 1 77 ? -10.665 1.053 -17.326 1.00 73.62 77 ASN A CA 1
ATOM 623 C C . ASN A 1 77 ? -11.195 1.731 -18.598 1.00 73.62 77 ASN A C 1
ATOM 625 O O . ASN A 1 77 ? -11.945 2.700 -18.479 1.00 73.62 77 ASN A O 1
ATOM 629 N N . PRO A 1 78 ? -10.873 1.235 -19.805 1.00 64.19 78 PRO A N 1
ATOM 630 C CA . PRO A 1 78 ? -11.371 1.828 -21.048 1.00 64.19 78 PRO A CA 1
ATOM 631 C C . PRO A 1 78 ? -12.880 1.610 -21.290 1.00 64.19 78 PRO A C 1
ATOM 633 O O . PRO A 1 78 ? -13.407 2.109 -22.274 1.00 64.19 78 PRO A O 1
ATOM 636 N N . GLY A 1 79 ? -13.585 0.872 -20.421 1.00 61.50 79 GLY A N 1
ATOM 637 C CA . GLY A 1 79 ? -14.978 0.448 -20.629 1.00 61.50 79 GLY A CA 1
ATOM 638 C C . GLY A 1 79 ? -16.085 1.332 -20.035 1.00 61.50 79 GLY A C 1
ATOM 639 O O . GLY A 1 79 ? -17.226 0.893 -20.039 1.00 61.50 79 GLY A O 1
ATOM 640 N N . ASN A 1 80 ? -15.781 2.521 -19.504 1.00 51.97 80 ASN A N 1
ATOM 641 C CA . ASN A 1 80 ? -16.777 3.442 -18.919 1.00 51.97 80 ASN A CA 1
ATOM 642 C C . ASN A 1 80 ? -16.661 4.874 -19.491 1.00 51.97 80 ASN A C 1
ATOM 644 O O . ASN A 1 80 ? -16.724 5.852 -18.743 1.00 51.97 80 ASN A O 1
ATOM 648 N N . LEU A 1 81 ? -16.466 4.991 -20.808 1.00 49.28 81 LEU A N 1
ATOM 649 C CA . LEU A 1 81 ? -16.657 6.236 -21.564 1.00 49.28 81 LEU A CA 1
ATOM 650 C C . LEU A 1 81 ? -17.838 6.083 -22.521 1.00 49.28 81 LEU A C 1
ATOM 652 O O . LEU A 1 81 ? -17.910 5.021 -23.177 1.00 49.28 81 LEU A O 1
#

Mean predicted aligned error: 3.86 Å

Organism: NCBI:txid571933

Nearest PDB structures (foldseek):
  1wk4-assembly1_A  TM=8.936E-01  e=1.628E-07  Thermus thermophilus HB8
  4f6a-assembly1_B  TM=5.811E-01  e=2.045E-03  Halalkalibacterium halodurans C-125
  7kwj-assembly1_C  TM=6.287E-01  e=1.284E-02  Vibrio cholerae O1 biovar El Tor str. N16961
  4e8o-assembly1_A  TM=7.258E-01  e=1.724E-01  Acinetobacter baumannii
  7d77-assembly1_R  TM=2.387E-01  e=2.799E+00  Homo sapiens

Foldseek 3Di:
DDKDWDDLVCLLLALVLVLVCCQPVCVVVDDNVVSVPRDSVVSSVVVNVLRPDPQKTKMFDADPVRGTNDMDIDGDDPPPD